Protein AF-A0A2M9P3B4-F1 (afdb_monomer)

pLDDT: mean 91.49, std 12.83, range [41.09, 98.81]

Mean predicted aligned error: 6.32 Å

Nearest PDB structures (foldseek):
  3l7k-assembly2_B  TM=7.851E-01  e=1.174E-08  Staphylococcus epidermidis RP62A
  3l7m-assembly1_D  TM=7.391E-01  e=2.665E-08  Staphylococcus epidermidis RP62A
  3l7m-assembly2_A  TM=7.320E-01  e=3.892E-08  Staphylococcus epidermidis RP62A
  3l7k-assembly3_D  TM=7.012E-01  e=4.415E-08  Staphylococcus epidermidis RP62A
  8qoy-assembly1_A  TM=8.461E-01  e=9.419E-06  Actinobacillus pleuropneumoniae

Radius of gyration: 20.01 Å; Cα contacts (8 Å, |Δi|>4): 203; chains: 1; bounding box: 70×37×45 Å

Solvent-accessible surface area (backbone atoms only — not comparable to full-atom values): 8144 Å² total; per-residue (Å²): 136,89,82,83,80,76,81,77,79,76,73,78,51,71,68,59,51,51,52,51,51,52,50,49,53,52,50,49,50,51,35,53,50,44,49,48,43,28,68,70,49,76,70,36,86,45,26,38,38,32,30,20,71,78,11,57,49,95,41,70,70,40,40,57,54,48,57,50,38,61,75,75,41,72,82,47,49,65,36,32,40,25,32,76,93,43,40,63,68,36,61,78,67,70,48,58,65,32,48,58,86,36,72,71,30,52,58,48,62,35,20,22,29,33,39,34,24,35,50,82,72,68,86,72,64,64,76,32,88,80,36,46,77,47,73,70,51,84,73,84,87,131

Secondary structure (DSSP, 8-state):
----------PPPHHHHHHHHHHHHHHHHHHHHHHHHHHHSPPEEEEEEEESGGGT-S-HHHHHHHHHHHHH-TTSEEEEEE-GGG-HHHHHTT--EEETTSHHHHHHHHHEEEEEESSPPPTTS---TT-EEEE--SS---

Foldseek 3Di:
DDDPPDPPPPDDDPVRVVVVVVVVVVLVVLLVVLQVLLVPPAADAQEEEEEEPNQQDCDDPSNVVVVVCVVPPVSHDYEYAHDPVRCPVCVVVVHHYDDHPDPVNSNRQSRYQEYAYQDDDPPSRDHRPNHDYHHPHHDDDD

Structure (mmCIF, N/CA/C/O backbone):
data_AF-A0A2M9P3B4-F1
#
_entry.id   AF-A0A2M9P3B4-F1
#
loop_
_atom_site.group_PDB
_atom_site.id
_atom_site.type_symbol
_atom_site.label_atom_id
_atom_site.label_alt_id
_atom_site.label_comp_id
_atom_site.label_asym_id
_atom_site.label_entity_id
_atom_site.label_seq_id
_atom_site.pdbx_PDB_ins_code
_atom_site.Cartn_x
_atom_site.Cartn_y
_atom_site.Cartn_z
_atom_site.occupancy
_atom_site.B_iso_or_equiv
_atom_site.auth_seq_id
_atom_site.auth_comp_id
_atom_site.auth_asym_id
_atom_site.auth_atom_id
_atom_site.pdbx_PDB_model_num
ATOM 1 N N . MET A 1 1 ? 54.090 -13.688 28.377 1.00 42.47 1 MET A N 1
ATOM 2 C CA . MET A 1 1 ? 54.089 -12.455 27.564 1.00 42.47 1 MET A CA 1
ATOM 3 C C . MET A 1 1 ? 52.671 -12.256 27.057 1.00 42.47 1 MET A C 1
ATOM 5 O O . MET A 1 1 ? 52.208 -13.017 26.218 1.00 42.47 1 MET A O 1
ATOM 9 N N . SER A 1 2 ? 51.946 -11.369 27.730 1.00 41.09 2 SER A N 1
ATOM 10 C CA . SER A 1 2 ? 50.529 -11.051 27.549 1.00 41.09 2 SER A CA 1
ATOM 11 C C . SER A 1 2 ? 50.273 -10.378 26.201 1.00 41.09 2 SER A C 1
ATOM 13 O O . SER A 1 2 ? 51.056 -9.537 25.771 1.00 41.09 2 SER A O 1
ATOM 15 N N . ASN A 1 3 ? 49.160 -10.714 25.550 1.00 42.75 3 ASN A N 1
ATOM 16 C CA . ASN A 1 3 ? 48.628 -9.905 24.457 1.00 42.75 3 ASN A CA 1
ATOM 17 C C . ASN A 1 3 ? 47.098 -9.880 24.553 1.00 42.75 3 ASN A C 1
ATOM 19 O O . ASN A 1 3 ? 46.375 -10.583 23.84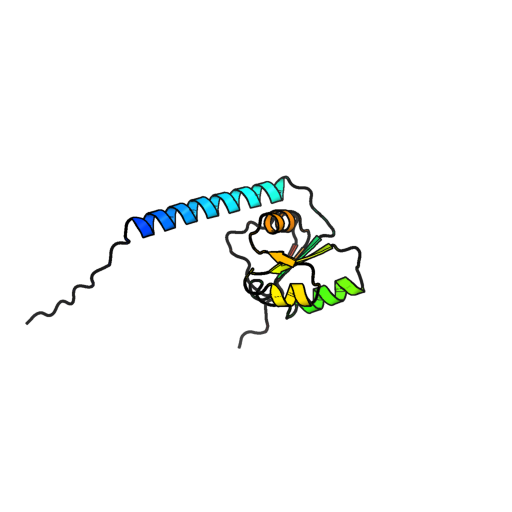8 1.00 42.75 3 ASN A O 1
ATOM 23 N N . GLU A 1 4 ? 46.623 -9.105 25.521 1.00 49.50 4 GLU A N 1
ATOM 24 C CA . GLU A 1 4 ? 45.213 -8.827 25.753 1.00 49.50 4 GLU A CA 1
ATOM 25 C C . GLU A 1 4 ? 44.775 -7.768 24.730 1.00 49.50 4 GLU 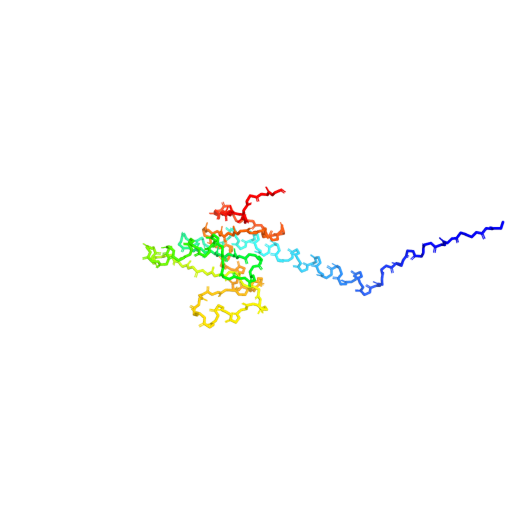A C 1
ATOM 27 O O . GLU A 1 4 ? 44.992 -6.567 24.898 1.00 49.50 4 GLU A O 1
ATOM 32 N N . LYS A 1 5 ? 44.221 -8.220 23.599 1.00 47.31 5 LYS A N 1
ATOM 33 C CA . LYS A 1 5 ? 43.590 -7.328 22.621 1.00 47.31 5 LYS A CA 1
ATOM 34 C C . LYS A 1 5 ? 42.318 -6.769 23.249 1.00 47.31 5 LYS A C 1
ATOM 36 O O . LYS A 1 5 ? 41.284 -7.427 23.280 1.00 47.31 5 LYS A O 1
ATOM 41 N N . THR A 1 6 ? 42.413 -5.551 23.758 1.00 44.50 6 THR A N 1
ATOM 42 C CA . THR A 1 6 ? 41.297 -4.780 24.299 1.00 44.50 6 THR A CA 1
ATOM 43 C C . THR A 1 6 ? 40.324 -4.453 23.161 1.00 44.50 6 THR A C 1
ATOM 45 O O . THR A 1 6 ? 40.587 -3.592 22.319 1.00 44.50 6 THR A O 1
ATOM 48 N N . GLU A 1 7 ? 39.191 -5.154 23.111 1.00 48.19 7 GLU A N 1
ATOM 49 C CA . GLU A 1 7 ? 38.049 -4.788 22.273 1.00 48.19 7 GLU A CA 1
ATOM 50 C C . GLU A 1 7 ? 37.502 -3.436 22.749 1.00 48.19 7 GLU A C 1
ATOM 52 O O . GLU A 1 7 ? 36.771 -3.319 23.734 1.00 48.19 7 GLU A O 1
ATOM 57 N N . THR A 1 8 ? 37.881 -2.366 22.053 1.00 47.97 8 THR A N 1
ATOM 58 C CA . THR A 1 8 ? 37.341 -1.031 22.303 1.00 47.97 8 THR A CA 1
ATOM 59 C C . THR A 1 8 ? 35.909 -0.962 21.777 1.00 47.97 8 THR A C 1
ATOM 61 O O . THR A 1 8 ? 35.644 -0.613 20.628 1.00 47.97 8 THR A O 1
ATOM 64 N N . SER A 1 9 ? 34.954 -1.288 22.650 1.00 56.84 9 SER A N 1
ATOM 65 C CA . SER A 1 9 ? 33.535 -0.977 22.472 1.00 56.84 9 SER A CA 1
ATOM 66 C C . SER A 1 9 ? 33.369 0.535 22.259 1.00 56.84 9 SER A C 1
ATOM 68 O O . SER A 1 9 ? 33.388 1.332 23.203 1.00 56.84 9 SER A O 1
ATOM 70 N N . LYS A 1 10 ? 33.274 0.963 20.991 1.00 66.69 10 LYS A N 1
ATOM 71 C CA . LYS A 1 10 ? 33.071 2.369 20.616 1.00 66.69 10 LYS A CA 1
ATOM 72 C C . LYS A 1 10 ? 31.716 2.833 21.151 1.00 66.69 10 LYS A C 1
ATOM 74 O O . LYS A 1 10 ? 30.672 2.512 20.582 1.00 66.69 10 LYS A O 1
ATOM 79 N N . ARG A 1 11 ? 31.729 3.611 22.241 1.00 66.06 11 ARG A N 1
ATOM 80 C CA . ARG A 1 11 ? 30.526 4.260 22.783 1.00 66.06 11 ARG A CA 1
ATOM 81 C C . ARG A 1 11 ? 29.855 5.088 21.678 1.00 66.06 11 ARG A C 1
ATOM 83 O O . ARG A 1 11 ? 30.547 5.819 20.964 1.00 66.06 11 ARG A O 1
ATOM 90 N N . PRO A 1 12 ? 28.526 4.989 21.509 1.00 67.31 12 PRO A N 1
ATOM 91 C CA . PRO A 1 12 ? 27.829 5.728 20.468 1.00 67.31 12 PRO A CA 1
ATOM 92 C C . PRO A 1 12 ? 28.026 7.232 20.681 1.00 67.31 12 PRO A C 1
ATOM 94 O O . PRO A 1 12 ? 27.752 7.753 21.759 1.00 67.31 12 PRO A O 1
ATOM 97 N N . SER A 1 13 ? 28.490 7.932 19.641 1.00 84.19 13 SER A N 1
ATOM 98 C CA . SER A 1 13 ? 28.611 9.396 19.643 1.00 84.19 13 SER A CA 1
ATOM 99 C C . SER A 1 13 ? 27.277 10.041 20.036 1.00 84.19 13 SER A C 1
ATOM 101 O O . SER A 1 13 ? 26.218 9.559 19.619 1.00 84.19 13 SER A O 1
ATOM 103 N N . PHE A 1 14 ? 27.312 11.150 20.780 1.00 83.88 14 PHE A N 1
ATOM 104 C CA . PHE A 1 14 ? 26.128 11.924 21.181 1.00 83.88 14 PHE A CA 1
ATOM 105 C C . PHE A 1 14 ? 25.172 12.189 20.006 1.00 83.88 14 PHE A C 1
ATOM 107 O O . PHE A 1 14 ? 23.958 12.031 20.126 1.00 83.88 14 PHE A O 1
ATOM 114 N N . LEU A 1 15 ? 25.725 12.468 18.822 1.00 85.31 15 LEU A N 1
ATOM 115 C CA . LEU A 1 15 ? 24.957 12.695 17.599 1.00 85.31 15 LEU A CA 1
ATOM 116 C C . LEU A 1 15 ? 24.173 11.446 17.153 1.00 85.31 15 LEU A C 1
ATOM 118 O O . LEU A 1 15 ? 23.044 11.545 16.675 1.00 85.31 15 LEU A O 1
ATOM 122 N N . SER A 1 16 ? 24.753 10.255 17.317 1.00 86.00 16 SER A N 1
ATOM 123 C CA . SER A 1 16 ? 24.084 8.986 17.007 1.00 86.00 16 SER A CA 1
ATOM 124 C C . SER A 1 16 ? 22.973 8.665 18.009 1.00 86.00 16 SER A C 1
ATOM 126 O O . SER A 1 16 ? 21.921 8.161 17.614 1.00 86.00 16 SER A O 1
ATOM 128 N N . LEU A 1 17 ? 23.163 9.017 19.284 1.00 87.56 17 LEU A N 1
ATOM 129 C CA . LEU A 1 17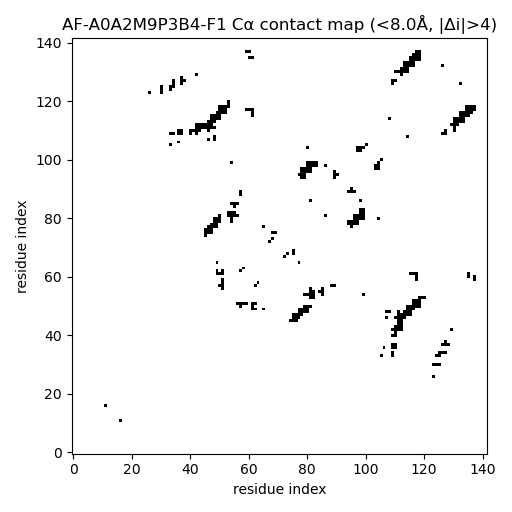 ? 22.144 8.868 20.319 1.00 87.56 17 LEU A CA 1
ATOM 130 C C . LEU A 1 17 ? 20.966 9.815 20.064 1.00 87.56 17 LEU A C 1
ATOM 132 O O . LEU A 1 17 ? 19.822 9.366 20.020 1.00 87.56 17 LEU A O 1
ATOM 136 N N . PHE A 1 18 ? 21.246 11.091 19.789 1.00 92.94 18 PHE A N 1
ATOM 137 C CA . PHE A 1 18 ? 20.229 12.076 19.425 1.00 92.94 18 PHE A CA 1
ATOM 138 C C . PHE A 1 18 ? 19.420 11.634 18.197 1.00 92.94 18 PHE A C 1
ATOM 140 O O . PHE A 1 18 ? 18.191 11.614 18.239 1.00 92.94 18 PHE A O 1
ATOM 147 N N . LYS A 1 19 ? 20.088 11.174 17.127 1.00 91.62 19 LYS A N 1
ATOM 148 C CA . LYS A 1 19 ? 19.416 10.637 15.929 1.00 91.62 19 LYS A CA 1
ATOM 149 C C . LYS A 1 19 ? 18.501 9.452 16.251 1.00 91.62 19 LYS A C 1
ATOM 151 O O . LYS A 1 19 ? 17.409 9.358 15.692 1.00 91.62 19 LYS A O 1
ATOM 156 N N . ARG A 1 20 ? 18.919 8.547 17.144 1.00 90.88 20 ARG A N 1
ATOM 157 C CA . ARG A 1 20 ? 18.089 7.410 17.585 1.00 90.88 20 ARG A CA 1
ATOM 158 C C . ARG A 1 20 ? 16.845 7.880 18.334 1.00 90.88 20 ARG A C 1
ATOM 160 O O . ARG A 1 20 ? 15.762 7.372 18.051 1.00 90.88 20 ARG A O 1
ATOM 167 N N . ILE A 1 21 ? 16.988 8.854 19.233 1.00 93.19 21 ILE A N 1
ATOM 168 C CA . ILE A 1 21 ? 15.871 9.434 19.989 1.00 93.19 21 ILE A CA 1
ATOM 169 C C . ILE A 1 21 ? 14.900 10.137 19.040 1.00 93.19 21 ILE A C 1
ATOM 171 O O . ILE A 1 21 ? 13.716 9.811 19.036 1.00 93.19 21 ILE A O 1
ATOM 175 N N . ALA A 1 22 ? 15.397 11.022 18.174 1.00 93.25 22 ALA A N 1
ATOM 176 C CA . ALA A 1 22 ? 14.577 11.721 17.189 1.00 93.25 22 ALA A CA 1
ATOM 177 C C . ALA A 1 22 ? 13.804 10.734 16.298 1.00 93.25 22 ALA A C 1
ATOM 179 O O . ALA A 1 22 ? 12.593 10.863 16.125 1.00 93.25 22 ALA A O 1
ATOM 180 N N . LYS A 1 23 ? 14.472 9.682 15.804 1.00 90.19 23 LYS A N 1
ATOM 181 C CA . LYS A 1 23 ? 13.831 8.614 15.025 1.00 90.19 23 LYS A CA 1
ATOM 182 C C . LYS A 1 23 ? 12.729 7.904 15.814 1.00 90.19 23 LYS A C 1
ATOM 184 O O . LYS A 1 23 ? 11.674 7.630 15.250 1.00 90.19 23 LYS A O 1
ATOM 189 N N . ALA A 1 24 ? 12.957 7.599 17.091 1.00 91.75 24 ALA A N 1
ATOM 190 C CA . ALA A 1 24 ? 11.962 6.948 17.939 1.00 91.75 24 ALA A CA 1
ATOM 191 C C . ALA A 1 24 ? 10.742 7.847 18.195 1.00 91.75 24 ALA A C 1
ATOM 193 O O . ALA A 1 24 ? 9.613 7.368 18.117 1.00 91.75 24 ALA A O 1
ATOM 194 N N . VAL A 1 25 ? 10.956 9.144 18.439 1.00 94.38 25 VAL A N 1
ATOM 195 C CA . VAL A 1 25 ? 9.881 10.134 18.621 1.00 94.38 25 VAL A CA 1
ATOM 196 C C . VAL A 1 25 ? 9.049 10.264 17.348 1.00 94.38 25 VAL A C 1
ATOM 198 O O . VAL A 1 25 ? 7.826 10.152 17.407 1.00 94.38 25 VAL A O 1
ATOM 201 N N . ILE A 1 26 ? 9.699 10.409 16.189 1.00 91.31 26 ILE A N 1
ATOM 202 C CA . ILE A 1 26 ? 9.019 10.467 14.888 1.00 91.31 26 ILE A CA 1
ATOM 203 C C . ILE A 1 26 ? 8.215 9.187 14.653 1.00 91.31 26 ILE A C 1
ATOM 205 O O . ILE A 1 26 ? 7.039 9.258 14.308 1.00 91.31 26 ILE A O 1
ATOM 209 N N . LEU A 1 27 ? 8.818 8.016 14.879 1.00 90.94 27 LEU A N 1
ATOM 210 C CA . LEU A 1 27 ? 8.140 6.737 14.687 1.00 90.94 27 LEU A CA 1
ATOM 211 C C . LEU A 1 27 ? 6.903 6.618 15.583 1.00 90.94 27 LEU A C 1
ATOM 213 O O . LEU A 1 27 ? 5.843 6.241 15.095 1.00 90.94 27 LEU A O 1
ATOM 217 N N . ARG A 1 28 ? 7.007 6.994 16.863 1.00 92.38 28 ARG A N 1
ATOM 218 C CA . ARG A 1 28 ? 5.859 7.013 17.779 1.00 92.38 28 ARG A CA 1
ATOM 219 C C . ARG A 1 28 ? 4.777 7.985 17.325 1.00 92.38 28 ARG A C 1
ATOM 221 O O . ARG A 1 28 ? 3.607 7.616 17.345 1.00 92.38 28 ARG A O 1
ATOM 228 N N . GLY A 1 29 ? 5.149 9.178 16.861 1.00 92.25 29 GLY A N 1
ATOM 229 C CA . GLY A 1 29 ? 4.205 10.134 16.279 1.00 92.25 29 GLY A CA 1
ATOM 230 C C . GLY A 1 29 ? 3.449 9.542 15.086 1.00 92.25 29 GLY A C 1
ATOM 231 O O . GLY A 1 29 ? 2.222 9.599 15.041 1.00 92.25 29 GLY A O 1
ATOM 232 N N . TYR A 1 30 ? 4.162 8.874 14.173 1.00 90.88 30 TYR A N 1
ATOM 233 C CA . TYR A 1 30 ? 3.565 8.149 13.046 1.00 90.88 30 TYR A CA 1
ATOM 234 C C . TYR A 1 30 ? 2.609 7.044 13.505 1.00 90.88 30 TYR A C 1
ATOM 236 O O . TYR A 1 30 ? 1.505 6.929 12.977 1.00 90.88 30 TYR A O 1
ATOM 244 N N . GLN A 1 31 ? 3.008 6.242 14.493 1.00 91.81 31 GLN A N 1
ATOM 245 C CA . GLN A 1 31 ? 2.174 5.175 15.048 1.00 91.81 31 GLN A CA 1
ATOM 246 C C . GLN A 1 31 ? 0.892 5.721 15.676 1.00 91.81 31 GLN A C 1
ATOM 248 O O . GLN A 1 31 ? -0.190 5.203 15.403 1.00 91.81 31 GLN A O 1
ATOM 253 N N . MET A 1 32 ? 1.004 6.771 16.492 1.00 93.94 32 MET A N 1
ATOM 254 C CA . MET A 1 32 ? -0.134 7.418 17.142 1.00 93.94 32 MET A CA 1
ATOM 255 C C . MET A 1 32 ? -1.088 8.016 16.115 1.00 93.94 32 MET A C 1
ATOM 257 O O . MET A 1 32 ? -2.290 7.763 16.190 1.00 93.94 32 MET A O 1
ATOM 261 N N . PHE A 1 33 ? -0.556 8.739 15.126 1.00 93.12 33 PHE A N 1
ATOM 262 C CA . PHE A 1 33 ? -1.354 9.285 14.035 1.00 93.12 33 PHE A CA 1
ATOM 263 C C . PHE A 1 33 ? -2.088 8.177 13.281 1.00 93.12 33 PHE A C 1
ATOM 265 O O . PHE A 1 33 ? -3.303 8.241 13.137 1.00 93.12 33 PHE A O 1
ATOM 272 N N . PHE A 1 34 ? -1.380 7.127 12.853 1.00 94.44 34 PHE A N 1
ATOM 273 C CA . PHE A 1 34 ? -1.980 6.024 12.102 1.00 94.44 34 PHE A CA 1
ATOM 274 C C . PHE A 1 34 ? -3.071 5.323 12.919 1.00 94.44 34 PHE A C 1
ATOM 276 O O . PHE A 1 34 ? -4.157 5.049 12.413 1.00 94.44 34 PHE A O 1
ATOM 283 N N . ALA A 1 35 ? -2.807 5.065 14.201 1.00 93.44 35 ALA A N 1
ATOM 284 C CA . ALA A 1 35 ? -3.760 4.418 15.089 1.00 93.44 35 ALA A CA 1
ATOM 285 C C . ALA A 1 35 ? -4.995 5.293 15.355 1.00 93.44 35 ALA A C 1
ATOM 287 O O . ALA A 1 35 ? -6.097 4.768 15.497 1.00 93.44 35 ALA A O 1
ATOM 288 N N . MET A 1 36 ? -4.836 6.613 15.456 1.00 95.81 36 MET A N 1
ATOM 289 C CA . MET A 1 36 ? -5.950 7.545 15.633 1.00 95.81 36 MET A CA 1
ATOM 290 C C . MET A 1 36 ? -6.762 7.672 14.341 1.00 95.81 36 MET A C 1
ATOM 292 O O . MET A 1 36 ? -7.974 7.467 14.351 1.00 95.81 36 MET A O 1
ATOM 296 N N . ALA A 1 37 ? -6.088 7.899 13.215 1.00 95.38 37 ALA A N 1
ATOM 297 C CA . ALA A 1 37 ? -6.701 8.000 11.898 1.00 95.38 37 ALA A CA 1
ATOM 298 C C . ALA A 1 37 ? -7.482 6.729 11.530 1.00 95.38 37 ALA A C 1
ATOM 300 O O . ALA A 1 37 ? -8.636 6.825 11.130 1.00 95.38 37 ALA A O 1
ATOM 301 N N . GLY A 1 38 ? -6.922 5.537 11.763 1.00 94.38 38 GLY A N 1
ATOM 302 C CA . GLY A 1 38 ? -7.604 4.263 11.503 1.00 94.38 38 GLY A CA 1
ATOM 303 C C . GLY A 1 38 ? -8.803 3.963 12.415 1.00 94.38 38 GLY A C 1
ATOM 304 O O . GLY A 1 38 ? -9.517 2.990 12.172 1.00 94.38 38 GLY A O 1
ATOM 305 N N . ARG A 1 39 ? -9.020 4.760 13.472 1.00 94.38 39 ARG A N 1
ATOM 306 C CA . ARG A 1 39 ? -10.201 4.679 14.350 1.00 94.38 39 ARG A CA 1
ATOM 307 C C . ARG A 1 39 ? -11.251 5.742 14.036 1.00 94.38 39 ARG A C 1
ATOM 309 O O . ARG A 1 39 ? -12.431 5.452 14.173 1.00 94.38 39 ARG A O 1
ATOM 316 N N . VAL A 1 40 ? -10.819 6.950 13.674 1.00 95.75 40 VAL A N 1
ATOM 317 C CA . VAL A 1 40 ? -11.695 8.127 13.536 1.00 95.75 40 VAL A CA 1
ATOM 318 C C . VAL A 1 40 ? -12.125 8.363 12.090 1.00 95.75 40 VAL A C 1
ATOM 320 O O . VAL A 1 40 ? -13.250 8.791 11.849 1.00 95.75 40 VAL A O 1
ATOM 323 N N . LEU A 1 41 ? -11.248 8.110 11.114 1.00 96.31 41 LEU A N 1
ATOM 324 C CA . LEU A 1 41 ? -11.566 8.388 9.717 1.00 96.31 41 LEU A CA 1
ATOM 325 C C . LEU A 1 41 ? -12.572 7.369 9.161 1.00 96.31 41 LEU A C 1
ATOM 327 O O . LEU A 1 41 ? -12.480 6.178 9.469 1.00 96.31 41 LEU A O 1
ATOM 331 N N . PRO A 1 42 ? -13.496 7.808 8.286 1.00 96.62 42 PRO A N 1
ATOM 332 C CA . PRO A 1 42 ? -14.478 6.920 7.687 1.00 96.62 42 PRO A CA 1
ATOM 333 C C . PRO A 1 42 ? -13.806 5.910 6.756 1.00 96.62 42 PRO A C 1
ATOM 335 O O . PRO A 1 42 ? -12.997 6.270 5.889 1.00 96.62 42 PRO A O 1
ATOM 338 N N . VAL A 1 43 ? -14.190 4.646 6.917 1.00 97.69 43 VAL A N 1
ATOM 339 C CA . VAL A 1 43 ? -13.731 3.528 6.086 1.00 97.69 43 VAL A CA 1
ATOM 340 C C . VAL A 1 43 ? -14.231 3.704 4.655 1.00 97.69 43 VAL A C 1
ATOM 342 O O . VAL A 1 43 ? -15.412 3.969 4.440 1.00 97.69 43 VAL A O 1
ATOM 345 N N . ASP A 1 44 ? -13.354 3.511 3.671 1.00 98.12 44 ASP A N 1
ATOM 346 C CA . ASP A 1 44 ? -13.751 3.387 2.268 1.00 98.12 44 ASP A CA 1
ATOM 347 C C . ASP A 1 44 ? -13.834 1.896 1.904 1.00 98.12 44 ASP A C 1
ATOM 349 O O . ASP A 1 44 ? -12.820 1.215 1.730 1.00 98.12 44 ASP A O 1
ATOM 353 N N . GLN A 1 45 ? -15.068 1.384 1.817 1.00 98.19 45 GLN A N 1
ATOM 354 C CA . GLN A 1 45 ? -15.359 -0.035 1.564 1.00 98.19 45 GLN A CA 1
ATOM 355 C C . GLN A 1 45 ? -14.855 -0.522 0.199 1.00 98.19 45 GLN A C 1
ATOM 357 O O . GLN A 1 45 ? -14.665 -1.723 0.013 1.00 98.19 45 GLN A O 1
ATOM 362 N N . LYS A 1 46 ? -14.618 0.403 -0.738 1.00 98.31 46 LYS A N 1
ATOM 363 C CA . LYS A 1 46 ? -14.168 0.112 -2.101 1.00 98.31 46 LYS A CA 1
ATOM 364 C C . LYS A 1 46 ? -12.711 0.517 -2.332 1.00 98.31 46 LYS A C 1
ATOM 366 O O . LYS A 1 46 ? -12.273 0.575 -3.474 1.00 98.31 46 LYS A O 1
ATOM 371 N N . LEU A 1 47 ? -11.946 0.800 -1.277 1.00 98.75 47 LEU A N 1
ATOM 372 C CA . LEU A 1 47 ? -10.533 1.157 -1.388 1.00 98.75 47 LEU A CA 1
ATOM 373 C C . LEU A 1 47 ? -9.624 -0.054 -1.145 1.00 98.75 47 LEU A C 1
ATOM 375 O O . LEU A 1 47 ? -9.652 -0.661 -0.068 1.00 98.75 47 LEU A O 1
ATOM 379 N N . VAL A 1 48 ? -8.773 -0.339 -2.132 1.00 98.81 48 VAL A N 1
ATOM 380 C CA . VAL A 1 48 ? -7.749 -1.391 -2.092 1.00 98.81 48 VAL A CA 1
ATOM 381 C C . VAL A 1 48 ? -6.368 -0.767 -2.250 1.00 98.81 48 VAL A C 1
ATOM 383 O O . VAL A 1 48 ? -6.131 0.016 -3.174 1.00 98.81 48 VAL A O 1
ATOM 386 N N . ILE A 1 49 ? -5.446 -1.123 -1.356 1.00 98.69 49 ILE A N 1
ATOM 387 C CA . ILE A 1 49 ? -4.035 -0.749 -1.471 1.00 98.69 49 ILE A CA 1
ATOM 388 C C . ILE A 1 49 ? -3.199 -1.985 -1.777 1.00 98.69 49 ILE A C 1
ATOM 390 O O . ILE A 1 49 ? -3.249 -2.963 -1.033 1.00 98.69 49 ILE A O 1
ATOM 394 N N . PHE A 1 50 ? -2.402 -1.908 -2.838 1.00 98.69 50 PHE A N 1
ATOM 395 C CA . PHE A 1 50 ? -1.492 -2.961 -3.279 1.00 98.69 50 PHE A CA 1
ATOM 396 C C . PHE A 1 50 ? -0.044 -2.619 -2.929 1.00 98.69 50 PHE A C 1
ATOM 398 O O . PHE A 1 50 ? 0.356 -1.458 -2.976 1.00 98.69 50 PHE A O 1
ATOM 405 N N . GLU A 1 51 ? 0.771 -3.617 -2.604 1.00 98.19 51 GLU A N 1
ATOM 406 C CA . GLU A 1 51 ? 2.219 -3.466 -2.455 1.00 98.19 51 GLU A CA 1
ATOM 407 C C . GLU A 1 51 ? 2.938 -4.732 -2.934 1.00 98.19 51 GLU A C 1
ATOM 409 O O . GLU A 1 51 ? 2.546 -5.840 -2.577 1.00 98.19 51 GLU A O 1
ATOM 414 N N . SER A 1 52 ? 4.022 -4.583 -3.701 1.00 97.56 52 SER A N 1
ATOM 415 C CA . SER A 1 52 ? 4.903 -5.706 -4.046 1.00 97.56 52 SER A CA 1
ATOM 416 C C . SER A 1 52 ? 6.354 -5.412 -3.668 1.00 97.56 52 SER A C 1
ATOM 418 O O . SER A 1 52 ? 6.877 -4.326 -3.938 1.00 97.56 52 SER A O 1
ATOM 420 N N . PHE A 1 53 ? 6.990 -6.371 -2.989 1.00 96.25 53 PHE A N 1
ATOM 421 C CA . PHE A 1 53 ? 8.389 -6.343 -2.547 1.00 96.25 53 PHE A CA 1
ATOM 422 C C . PHE A 1 53 ? 8.802 -5.014 -1.905 1.00 96.25 53 PHE A C 1
ATOM 424 O O . PHE A 1 53 ? 9.730 -4.344 -2.356 1.00 96.25 53 PHE A O 1
ATOM 431 N N . LEU A 1 54 ? 8.103 -4.624 -0.836 1.00 95.06 54 LEU A N 1
ATOM 432 C CA . LEU A 1 54 ? 8.302 -3.356 -0.127 1.00 95.06 54 LEU A CA 1
ATOM 433 C C . LEU A 1 54 ? 8.033 -2.097 -0.979 1.00 95.06 54 LEU A C 1
ATOM 435 O O . LEU A 1 54 ? 8.550 -1.020 -0.671 1.00 95.06 54 LEU A O 1
ATOM 439 N N . GLY A 1 55 ? 7.196 -2.207 -2.010 1.00 94.62 55 GLY A N 1
ATOM 440 C CA . GLY A 1 55 ? 6.828 -1.098 -2.893 1.00 94.62 55 GLY A CA 1
ATOM 441 C C . GLY A 1 55 ? 7.879 -0.802 -3.960 1.00 94.62 55 GLY A C 1
ATOM 442 O O . GLY A 1 55 ? 7.961 0.324 -4.442 1.00 94.62 55 GLY A O 1
ATOM 443 N N . LYS A 1 56 ? 8.722 -1.784 -4.294 1.00 95.62 56 LYS A N 1
ATOM 444 C CA . LYS A 1 56 ? 9.789 -1.631 -5.291 1.00 95.62 56 LYS A CA 1
ATOM 445 C C . LYS A 1 56 ? 9.350 -1.983 -6.709 1.00 95.62 56 LYS A C 1
ATOM 447 O O . LYS A 1 56 ? 10.055 -1.645 -7.651 1.00 95.62 56 LYS A O 1
ATOM 452 N N . GLN A 1 57 ? 8.261 -2.732 -6.862 1.00 94.94 57 GLN A N 1
ATOM 453 C CA . GLN A 1 57 ? 7.899 -3.348 -8.137 1.00 94.94 57 GLN A CA 1
ATOM 454 C C . GLN A 1 57 ? 6.384 -3.374 -8.342 1.00 94.94 57 GLN A C 1
ATOM 456 O O . GLN A 1 57 ? 5.625 -3.452 -7.377 1.00 94.94 57 GLN A O 1
ATOM 461 N N . TYR A 1 58 ? 5.967 -3.377 -9.606 1.00 96.50 58 TYR A N 1
ATOM 462 C CA . TYR A 1 58 ? 4.619 -3.727 -10.046 1.00 96.50 58 TYR A CA 1
ATOM 463 C C . TYR A 1 58 ? 4.634 -5.183 -10.541 1.00 96.50 58 TYR A C 1
ATOM 465 O O . TYR A 1 58 ? 4.934 -5.465 -11.701 1.00 96.50 58 TYR A O 1
ATOM 473 N N . SER A 1 59 ? 4.449 -6.143 -9.630 1.00 96.44 59 SER A N 1
ATOM 474 C CA . SER A 1 59 ? 4.728 -7.558 -9.923 1.00 96.44 59 SER A CA 1
ATOM 475 C C . SER A 1 59 ? 4.012 -8.544 -8.993 1.00 96.44 59 SER A C 1
ATOM 477 O O . SER A 1 59 ? 3.358 -8.143 -8.025 1.00 96.44 59 SER A O 1
ATOM 479 N N . CYS A 1 60 ? 4.215 -9.843 -9.266 1.00 96.44 60 CYS A N 1
ATOM 480 C CA . CYS A 1 60 ? 3.791 -10.982 -8.443 1.00 96.44 60 CYS A CA 1
ATOM 481 C C . CYS A 1 60 ? 2.257 -11.084 -8.300 1.00 96.44 60 CYS A C 1
ATOM 483 O O . CYS A 1 60 ? 1.500 -10.514 -9.084 1.00 96.44 60 CYS A O 1
ATOM 485 N N . ASN A 1 61 ? 1.796 -11.820 -7.294 1.00 97.62 61 ASN A N 1
ATOM 486 C CA . ASN A 1 61 ? 0.380 -12.053 -7.021 1.00 97.62 61 ASN A CA 1
ATOM 487 C C . ASN A 1 61 ? -0.425 -10.749 -6.820 1.00 97.62 61 ASN A C 1
ATOM 489 O O . ASN A 1 61 ? -1.528 -10.670 -7.360 1.00 97.62 61 ASN A O 1
ATOM 493 N N . PRO A 1 62 ? 0.087 -9.694 -6.138 1.00 98.38 62 PRO A N 1
ATOM 494 C CA . PRO A 1 62 ? -0.636 -8.425 -6.026 1.00 98.38 62 PRO A CA 1
ATOM 495 C C . PRO A 1 62 ? -0.971 -7.793 -7.382 1.00 98.38 62 PRO A C 1
ATOM 497 O O . PRO A 1 62 ? -2.053 -7.233 -7.532 1.00 98.38 62 PRO A O 1
ATOM 500 N N . ARG A 1 63 ? -0.082 -7.920 -8.379 1.00 97.81 63 ARG A N 1
ATOM 501 C CA . ARG A 1 63 ? -0.333 -7.437 -9.743 1.00 97.81 63 ARG A CA 1
ATOM 502 C C . ARG A 1 63 ? -1.465 -8.207 -10.415 1.00 97.81 63 ARG A C 1
ATOM 504 O O . ARG A 1 63 ? -2.380 -7.576 -10.927 1.00 97.81 63 ARG A O 1
ATOM 511 N N . GLY A 1 64 ? -1.435 -9.538 -10.359 1.00 98.12 64 GLY A N 1
ATOM 512 C CA . GLY A 1 64 ? -2.496 -10.356 -10.954 1.00 98.12 64 GLY A CA 1
ATOM 513 C C . GLY A 1 64 ? -3.877 -10.038 -10.369 1.00 98.12 64 GLY A C 1
ATOM 514 O O . GLY A 1 64 ? -4.844 -9.880 -11.108 1.00 98.12 64 GLY A O 1
ATOM 515 N N . ILE A 1 65 ? -3.960 -9.850 -9.045 1.00 98.50 65 ILE A N 1
ATOM 516 C CA . ILE A 1 65 ? -5.207 -9.447 -8.373 1.00 98.50 65 ILE A CA 1
ATOM 517 C C . ILE A 1 65 ? -5.650 -8.049 -8.828 1.00 98.50 65 ILE A C 1
ATOM 519 O O . ILE A 1 65 ? -6.832 -7.838 -9.092 1.00 98.50 65 ILE A O 1
ATOM 523 N N . TYR A 1 66 ? -4.720 -7.095 -8.924 1.00 98.44 66 TYR A N 1
ATOM 524 C CA . TYR A 1 66 ? -5.011 -5.737 -9.385 1.00 98.44 66 TYR A CA 1
ATOM 525 C C . TYR A 1 66 ? -5.580 -5.722 -10.812 1.00 98.44 66 TYR A C 1
ATOM 527 O O . TYR A 1 66 ? -6.618 -5.110 -11.036 1.00 98.44 66 TYR A O 1
ATOM 535 N N . GLU A 1 67 ? -4.947 -6.418 -11.759 1.00 97.94 67 GLU A N 1
ATOM 536 C CA . GLU A 1 67 ? -5.371 -6.444 -13.169 1.00 97.94 67 GLU A CA 1
ATOM 537 C C . GLU A 1 67 ? -6.742 -7.121 -13.342 1.00 97.94 67 GLU A C 1
ATOM 539 O O . GLU A 1 67 ? -7.589 -6.649 -14.109 1.00 97.94 67 GLU A O 1
ATOM 544 N N . TYR A 1 68 ? -7.009 -8.178 -12.569 1.00 98.50 68 TYR A N 1
ATOM 545 C CA . TYR A 1 68 ? -8.329 -8.808 -12.528 1.00 98.50 68 TYR A CA 1
ATOM 546 C C . TYR A 1 68 ? -9.406 -7.842 -12.011 1.00 98.50 68 TYR A C 1
ATOM 548 O O . TYR A 1 68 ? -10.440 -7.661 -12.654 1.00 98.50 68 TYR A O 1
ATOM 556 N N . LEU A 1 69 ? -9.163 -7.179 -10.875 1.00 98.25 69 LEU A N 1
ATOM 557 C CA . LEU A 1 69 ? -10.121 -6.226 -10.305 1.00 98.25 69 LEU A CA 1
ATOM 558 C C . LEU A 1 69 ? -10.320 -5.004 -11.205 1.00 98.25 69 LEU A C 1
ATOM 560 O O . LEU A 1 69 ? -11.440 -4.524 -11.330 1.00 98.25 69 LEU A O 1
ATOM 564 N N . GLN A 1 70 ? -9.270 -4.533 -11.875 1.00 96.94 70 GLN A N 1
ATOM 565 C CA . GLN A 1 70 ? -9.361 -3.414 -12.810 1.00 96.94 70 GLN A CA 1
ATOM 566 C C . GLN A 1 70 ? -10.318 -3.703 -13.972 1.00 96.94 70 GLN A C 1
ATOM 568 O O . GLN A 1 70 ? -11.038 -2.806 -14.402 1.00 96.94 70 GLN A O 1
ATOM 573 N N . SER A 1 71 ? -10.330 -4.941 -14.467 1.00 97.75 71 SER A N 1
ATOM 574 C CA . SER A 1 71 ? -11.157 -5.355 -15.605 1.00 97.75 71 SER A CA 1
ATOM 575 C C . SER A 1 71 ? -12.577 -5.776 -15.211 1.00 97.75 71 SER A C 1
ATOM 577 O O . SER A 1 71 ? -13.506 -5.535 -15.976 1.00 97.75 71 SER A O 1
ATOM 579 N N . HIS A 1 72 ? -12.763 -6.370 -14.029 1.00 98.38 72 HIS A N 1
ATOM 580 C CA . HIS A 1 72 ? -14.042 -6.976 -13.626 1.00 98.38 72 HIS A CA 1
ATOM 581 C C . HIS A 1 72 ? -14.800 -6.187 -12.554 1.00 98.38 72 HIS A C 1
ATOM 583 O O . HIS A 1 72 ? -16.008 -6.360 -12.412 1.00 98.38 72 HIS A O 1
ATOM 589 N N . HIS A 1 73 ? -14.112 -5.328 -11.799 1.00 97.75 73 HIS A N 1
ATOM 590 C CA . HIS A 1 73 ? -14.676 -4.598 -10.664 1.00 97.75 73 HIS A CA 1
ATOM 591 C C . HIS A 1 73 ? -14.225 -3.122 -10.645 1.00 97.75 73 HIS A C 1
ATOM 593 O O . HIS A 1 73 ? -13.513 -2.683 -9.730 1.00 97.75 73 HIS A O 1
ATOM 599 N N . PRO A 1 74 ? -14.631 -2.324 -11.653 1.00 95.75 74 PRO A N 1
ATOM 600 C CA . PRO A 1 74 ? -14.200 -0.932 -11.814 1.00 95.75 74 PRO A CA 1
ATOM 601 C C . PRO A 1 74 ? -14.682 0.001 -10.691 1.00 95.75 74 PRO A C 1
ATOM 603 O O . PRO A 1 74 ? -14.209 1.129 -10.566 1.00 95.75 74 PRO A O 1
ATOM 606 N N . GLU A 1 75 ? -15.617 -0.442 -9.850 1.00 97.75 75 GLU A N 1
ATOM 607 C CA . GLU A 1 75 ? -16.084 0.304 -8.688 1.00 97.75 75 GLU A CA 1
ATOM 608 C C . GLU A 1 75 ? -15.028 0.441 -7.580 1.00 97.75 75 GLU A C 1
ATOM 610 O O . GLU A 1 75 ? -15.189 1.290 -6.694 1.00 97.75 75 GLU A O 1
ATOM 615 N N . TYR A 1 76 ? -13.972 -0.383 -7.596 1.00 98.25 76 TYR A N 1
ATOM 616 C CA . TYR A 1 76 ? -12.884 -0.287 -6.628 1.00 98.25 76 TYR A CA 1
ATOM 617 C C . TYR A 1 76 ? -11.910 0.836 -6.972 1.00 98.25 76 TYR A C 1
ATOM 619 O O . TYR A 1 76 ? -11.357 0.935 -8.065 1.00 98.25 76 TYR A O 1
ATOM 627 N N . LYS A 1 77 ? -11.608 1.649 -5.962 1.00 98.44 77 LYS A N 1
ATOM 628 C CA . LYS A 1 77 ? -10.501 2.601 -5.991 1.00 98.44 77 LY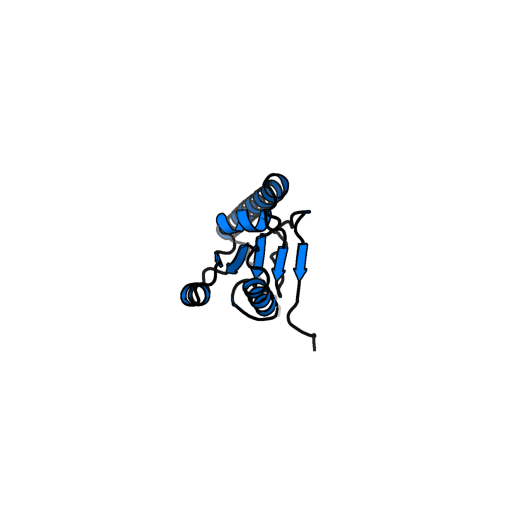S A CA 1
ATOM 629 C C . LYS A 1 77 ? -9.239 1.853 -5.605 1.00 98.44 77 LYS A C 1
ATOM 631 O O . LYS A 1 77 ? -9.126 1.352 -4.485 1.00 98.44 77 LYS A O 1
ATOM 636 N N . MET A 1 78 ? -8.282 1.798 -6.516 1.00 98.56 78 MET A N 1
ATOM 637 C CA . MET A 1 78 ? -7.075 1.002 -6.342 1.00 98.56 78 MET A CA 1
ATOM 638 C C . MET A 1 78 ? -5.842 1.891 -6.406 1.00 98.56 78 MET A C 1
ATOM 640 O O . MET A 1 78 ? -5.732 2.743 -7.283 1.00 98.56 78 MET A O 1
ATOM 644 N N . TYR A 1 79 ? -4.919 1.694 -5.467 1.00 98.56 79 TYR A N 1
ATOM 645 C CA . TYR A 1 79 ? -3.638 2.396 -5.454 1.00 98.56 79 TYR A CA 1
ATOM 646 C C . TYR A 1 79 ? -2.495 1.463 -5.079 1.00 98.56 79 TYR A C 1
ATOM 648 O O . TYR A 1 79 ? -2.639 0.602 -4.212 1.00 98.56 79 TYR A O 1
ATOM 656 N N . TRP A 1 80 ? -1.325 1.716 -5.654 1.00 98.50 80 TRP A N 1
ATOM 657 C CA . TRP A 1 80 ? -0.083 1.047 -5.284 1.00 98.50 80 TRP A CA 1
ATOM 658 C C . TRP A 1 80 ? 0.711 1.839 -4.242 1.00 98.50 80 TRP A C 1
ATOM 660 O O . TRP A 1 80 ? 0.974 3.025 -4.407 1.00 98.50 80 TRP A O 1
ATOM 670 N N . SER A 1 81 ? 1.127 1.185 -3.162 1.00 98.31 81 SER A N 1
ATOM 671 C CA . SER A 1 81 ? 2.109 1.684 -2.196 1.00 98.31 81 SER A CA 1
ATOM 672 C C . SER A 1 81 ? 3.514 1.532 -2.779 1.00 98.31 81 SER A C 1
ATOM 674 O O . SER A 1 81 ? 4.005 0.413 -2.930 1.00 98.31 81 SER A O 1
ATOM 676 N N . VAL A 1 82 ? 4.163 2.651 -3.112 1.00 98.00 82 VAL A N 1
ATOM 677 C CA . VAL A 1 82 ? 5.412 2.658 -3.888 1.00 98.00 82 VAL A CA 1
ATOM 678 C C . VAL A 1 82 ? 6.510 3.427 -3.167 1.00 98.00 82 VAL A C 1
ATOM 680 O O . VAL A 1 82 ? 6.331 4.567 -2.727 1.00 98.00 82 VAL A O 1
ATOM 683 N N . ASP A 1 83 ? 7.681 2.809 -3.055 1.00 96.94 83 ASP A N 1
ATOM 684 C CA . ASP A 1 83 ? 8.889 3.485 -2.606 1.00 96.94 83 ASP A CA 1
ATOM 685 C C . ASP A 1 83 ? 9.288 4.542 -3.642 1.00 96.94 83 ASP A C 1
ATOM 687 O O . ASP A 1 83 ? 9.374 4.266 -4.837 1.00 96.94 83 ASP A O 1
ATOM 691 N N . LYS A 1 84 ? 9.545 5.771 -3.184 1.00 95.25 84 LYS A N 1
ATOM 692 C CA . LYS A 1 84 ? 9.811 6.928 -4.052 1.00 95.25 84 LYS A CA 1
ATOM 693 C C . LYS A 1 84 ? 10.924 6.673 -5.080 1.00 95.25 84 LYS A C 1
ATOM 695 O O . LYS A 1 84 ? 10.872 7.256 -6.157 1.00 95.25 84 LYS A O 1
ATOM 700 N N . ARG A 1 85 ? 11.891 5.803 -4.769 1.00 96.19 85 ARG A N 1
ATOM 701 C CA . ARG A 1 85 ? 13.009 5.445 -5.660 1.00 96.19 85 ARG A CA 1
ATOM 702 C C . ARG A 1 85 ? 12.583 4.624 -6.881 1.00 96.19 85 ARG A C 1
ATOM 704 O O . ARG A 1 85 ? 13.312 4.608 -7.860 1.00 96.19 85 ARG A O 1
ATOM 711 N N . TYR A 1 86 ? 11.422 3.973 -6.829 1.00 95.50 86 TYR A N 1
ATOM 712 C CA . TYR A 1 86 ? 10.927 3.054 -7.860 1.00 95.50 86 TYR A CA 1
ATOM 713 C C . TYR A 1 86 ? 9.646 3.560 -8.543 1.00 95.50 86 TYR A C 1
ATOM 715 O O . TYR A 1 86 ? 8.953 2.797 -9.207 1.00 95.50 86 TYR A O 1
ATOM 723 N N . LYS A 1 87 ? 9.314 4.851 -8.389 1.00 94.75 87 LYS A N 1
ATOM 724 C CA . LYS A 1 87 ? 8.068 5.430 -8.918 1.00 94.75 87 LYS A CA 1
ATOM 725 C C . LYS A 1 87 ? 7.993 5.482 -10.447 1.00 94.75 87 LYS A C 1
ATOM 727 O O . LYS A 1 87 ? 6.891 5.436 -10.973 1.00 94.75 87 LYS A O 1
ATOM 732 N N . ALA A 1 88 ? 9.138 5.588 -11.129 1.00 94.00 88 ALA A N 1
ATOM 733 C CA . ALA A 1 88 ? 9.198 5.889 -12.562 1.00 94.00 88 ALA A CA 1
ATOM 734 C C . ALA A 1 88 ? 8.371 4.897 -13.390 1.00 94.00 88 ALA A C 1
ATOM 736 O O . ALA A 1 88 ? 7.512 5.304 -14.160 1.00 94.00 88 ALA A O 1
ATOM 737 N N . HIS A 1 89 ? 8.511 3.601 -13.103 1.00 90.62 89 HIS A N 1
ATOM 738 C CA . HIS A 1 89 ? 7.762 2.555 -13.796 1.00 90.62 89 HIS A CA 1
ATOM 739 C C . HIS A 1 89 ? 6.235 2.663 -13.621 1.00 90.62 89 HIS A C 1
ATOM 741 O O . HIS A 1 89 ? 5.483 2.348 -14.535 1.00 90.62 89 HIS A O 1
ATOM 747 N N . PHE A 1 90 ? 5.762 3.116 -12.456 1.00 94.31 90 PHE A N 1
ATOM 748 C CA . PHE A 1 90 ? 4.328 3.305 -12.209 1.00 94.31 90 PHE A CA 1
ATOM 749 C C . PHE A 1 90 ? 3.791 4.540 -12.934 1.00 94.31 90 PHE A C 1
ATOM 751 O O . PHE A 1 90 ? 2.675 4.515 -13.442 1.00 94.31 90 PHE A O 1
ATOM 758 N N . GLU A 1 91 ? 4.589 5.606 -12.971 1.00 94.19 91 G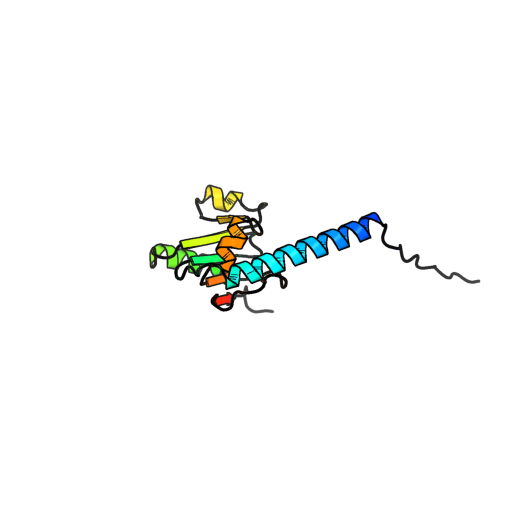LU A N 1
ATOM 759 C CA . GLU A 1 91 ? 4.268 6.868 -13.640 1.00 94.19 91 GLU A CA 1
ATOM 760 C C . GLU A 1 91 ? 4.192 6.678 -15.162 1.00 94.19 91 GLU A C 1
ATOM 762 O O . GLU A 1 91 ? 3.184 7.032 -15.767 1.00 94.19 91 GLU A O 1
ATOM 767 N N . GLU A 1 92 ? 5.191 6.021 -15.758 1.00 93.50 92 GLU A N 1
ATOM 768 C CA . GLU A 1 92 ? 5.238 5.687 -17.190 1.00 93.50 92 GLU A CA 1
ATOM 769 C C . GLU A 1 92 ? 4.074 4.787 -17.624 1.00 93.50 92 GLU A C 1
ATOM 771 O O . GLU A 1 92 ? 3.500 4.980 -18.692 1.00 93.50 92 GLU A O 1
ATOM 776 N N . ALA A 1 93 ? 3.692 3.823 -16.783 1.00 91.56 93 ALA A N 1
ATOM 777 C CA . ALA A 1 93 ? 2.585 2.910 -17.053 1.00 91.56 93 ALA A CA 1
ATOM 778 C C . ALA A 1 93 ? 1.198 3.493 -16.710 1.00 91.56 93 ALA A C 1
ATOM 780 O O . ALA A 1 93 ? 0.193 2.797 -16.858 1.00 91.56 93 ALA A O 1
ATOM 781 N N . GLY A 1 94 ? 1.115 4.732 -16.209 1.00 95.06 94 GLY A N 1
ATOM 782 C CA . GLY A 1 94 ? -0.151 5.354 -15.805 1.00 95.06 94 GLY A CA 1
ATOM 783 C C . GLY A 1 94 ? -0.859 4.642 -14.643 1.00 95.06 94 GLY A C 1
ATOM 784 O O . GLY A 1 94 ? -2.077 4.743 -14.499 1.00 95.06 94 GLY A O 1
ATOM 785 N N . ILE A 1 95 ? -0.120 3.903 -13.811 1.00 96.00 95 ILE A N 1
ATOM 786 C CA . ILE A 1 95 ? -0.675 3.117 -12.705 1.00 96.00 95 ILE A CA 1
ATOM 787 C C . ILE A 1 95 ? -0.886 4.033 -11.492 1.00 96.00 95 ILE A C 1
ATOM 789 O O . ILE A 1 95 ? 0.080 4.625 -11.003 1.00 96.00 95 ILE A O 1
ATOM 793 N N . PRO A 1 96 ? -2.104 4.125 -10.924 1.00 97.62 96 PRO A N 1
ATOM 794 C CA . PRO A 1 96 ? -2.341 4.933 -9.734 1.00 97.62 96 PRO A CA 1
ATOM 795 C C . PRO A 1 96 ? -1.496 4.461 -8.544 1.00 97.62 96 PRO A C 1
ATOM 797 O O . PRO A 1 96 ? -1.611 3.324 -8.076 1.00 97.62 96 PRO A O 1
ATOM 800 N N . TYR A 1 97 ? -0.668 5.355 -8.003 1.00 98.31 97 TYR A N 1
ATOM 801 C CA . TYR A 1 97 ? 0.232 5.036 -6.899 1.00 98.31 97 TYR A CA 1
ATOM 802 C C . TYR A 1 97 ? 0.233 6.105 -5.798 1.00 98.31 97 TYR A C 1
ATOM 804 O O . TYR A 1 97 ? -0.263 7.222 -5.943 1.00 98.31 97 TYR A O 1
ATOM 812 N N . LEU A 1 98 ? 0.795 5.733 -4.652 1.00 98.12 98 LEU A N 1
ATOM 813 C CA . LEU A 1 98 ? 1.011 6.558 -3.474 1.00 98.12 98 LEU A CA 1
ATOM 814 C C . LEU A 1 98 ? 2.452 6.392 -3.026 1.00 98.12 98 LEU A C 1
ATOM 816 O O . LEU A 1 98 ? 2.942 5.273 -2.866 1.00 98.12 98 LEU A O 1
ATOM 820 N N . HIS A 1 99 ? 3.115 7.506 -2.733 1.00 97.56 99 HIS A N 1
ATOM 821 C CA . HIS A 1 99 ? 4.430 7.449 -2.114 1.00 97.56 99 HIS A CA 1
ATOM 822 C C . HIS A 1 99 ? 4.330 6.847 -0.720 1.00 97.56 99 HIS A C 1
ATOM 824 O O . HIS A 1 99 ? 3.668 7.402 0.161 1.00 97.56 99 HIS A O 1
ATOM 830 N N . ARG A 1 100 ? 5.013 5.725 -0.513 1.00 95.50 100 ARG A N 1
ATOM 831 C CA . ARG A 1 100 ? 5.067 5.030 0.765 1.00 95.50 100 ARG A CA 1
ATOM 832 C C . ARG A 1 100 ? 5.468 5.997 1.884 1.00 95.50 100 ARG A C 1
ATOM 834 O O . ARG A 1 100 ? 6.428 6.751 1.742 1.00 95.50 100 ARG A O 1
ATOM 841 N N . PHE A 1 101 ? 4.715 5.969 2.983 1.00 93.88 101 PHE A N 1
ATOM 842 C CA . PHE A 1 101 ? 4.868 6.843 4.160 1.00 93.88 101 PHE A CA 1
ATOM 843 C C . PHE A 1 101 ? 4.598 8.340 3.945 1.00 93.88 101 PHE A C 1
ATOM 845 O O . PHE A 1 101 ? 4.784 9.121 4.872 1.00 93.88 101 PHE A O 1
ATOM 852 N N . SER A 1 102 ? 4.114 8.759 2.774 1.00 95.44 102 SER A N 1
ATOM 853 C CA . SER A 1 102 ? 3.587 10.117 2.603 1.00 95.44 102 SER A CA 1
ATOM 854 C C . SER A 1 102 ? 2.271 10.316 3.363 1.00 95.44 102 SER A C 1
ATOM 856 O O . SER A 1 102 ? 1.591 9.356 3.729 1.00 95.44 102 SER A O 1
ATOM 858 N N . LEU A 1 103 ? 1.859 11.571 3.550 1.00 94.06 103 LEU A N 1
ATOM 859 C CA . LEU A 1 103 ? 0.586 11.884 4.202 1.00 94.06 103 LEU A CA 1
ATOM 860 C C . LEU A 1 103 ? -0.615 11.271 3.461 1.00 94.06 103 LEU A C 1
ATOM 862 O O . LEU A 1 103 ? -1.495 10.684 4.087 1.00 94.06 103 LEU A O 1
ATOM 866 N N . SER A 1 104 ? -0.629 11.335 2.126 1.00 96.25 104 SER A N 1
ATOM 867 C CA . SER A 1 104 ? -1.693 10.735 1.312 1.00 96.25 104 SER A CA 1
ATOM 868 C C . SER A 1 104 ? -1.726 9.210 1.438 1.00 96.25 104 SER A C 1
ATOM 870 O O . SER A 1 104 ? -2.809 8.622 1.468 1.00 96.25 104 SER A O 1
ATOM 872 N N . TRP A 1 105 ? -0.558 8.577 1.574 1.00 97.44 105 TRP A N 1
ATOM 873 C CA . TRP A 1 105 ? -0.439 7.150 1.859 1.00 97.44 105 TRP A CA 1
ATOM 874 C C . TRP A 1 105 ? -1.002 6.798 3.233 1.00 97.44 105 TRP A C 1
ATOM 876 O O . TRP A 1 105 ? -1.809 5.880 3.325 1.00 97.44 105 TRP A O 1
ATOM 886 N N . LEU A 1 106 ? -0.655 7.550 4.283 1.00 95.69 106 LEU A N 1
ATOM 887 C CA . LEU A 1 106 ? -1.175 7.314 5.635 1.00 95.69 106 LEU A CA 1
ATOM 888 C C . LEU A 1 106 ? -2.705 7.422 5.665 1.00 95.69 106 LEU A C 1
ATOM 890 O O . LEU A 1 106 ? -3.382 6.539 6.193 1.00 95.69 106 LEU A O 1
ATOM 894 N N . LEU A 1 107 ? -3.258 8.471 5.053 1.00 96.56 107 LEU A N 1
ATOM 895 C CA . LEU A 1 107 ? -4.702 8.709 5.006 1.00 96.56 107 LEU A CA 1
ATOM 896 C C . LEU A 1 107 ? -5.455 7.626 4.225 1.00 96.56 107 LEU A C 1
ATOM 898 O O . LEU A 1 107 ? -6.535 7.214 4.636 1.00 96.56 107 LEU A O 1
ATOM 902 N N . LYS A 1 108 ? -4.906 7.146 3.104 1.00 98.00 108 LYS A N 1
ATOM 903 C CA . LYS A 1 108 ? -5.550 6.082 2.321 1.00 98.00 108 LYS A CA 1
ATOM 904 C C . LYS A 1 108 ? -5.388 4.712 2.973 1.00 98.00 108 LYS A C 1
ATOM 906 O O . LYS A 1 108 ? -6.370 3.991 3.085 1.00 98.00 108 LYS A O 1
ATOM 911 N N . MET A 1 109 ? -4.198 4.374 3.471 1.00 97.75 109 MET A N 1
ATOM 912 C CA . MET A 1 109 ? -3.958 3.109 4.173 1.00 97.75 109 MET A CA 1
ATOM 913 C C . MET A 1 109 ? -4.869 2.949 5.391 1.00 97.75 109 MET A C 1
ATOM 915 O O . MET A 1 109 ? -5.453 1.886 5.567 1.00 97.75 109 MET A O 1
ATOM 919 N N . THR A 1 110 ? -5.028 3.997 6.204 1.00 97.38 110 THR A N 1
ATOM 920 C CA . THR A 1 110 ? -5.861 3.960 7.423 1.00 97.38 110 THR A CA 1
ATOM 921 C C . THR A 1 110 ? -7.357 3.807 7.156 1.00 97.38 110 THR A C 1
ATOM 923 O O . THR A 1 110 ? -8.075 3.378 8.055 1.00 97.38 110 THR A O 1
ATOM 926 N N . ARG A 1 111 ? -7.819 4.142 5.945 1.00 98.06 111 ARG A N 1
ATOM 927 C CA . ARG A 1 111 ? -9.227 4.064 5.525 1.00 98.06 111 ARG A CA 1
ATOM 928 C C . ARG A 1 111 ? -9.533 2.868 4.628 1.00 98.06 111 ARG A C 1
ATOM 930 O O . ARG A 1 111 ? -10.704 2.579 4.392 1.00 98.06 111 ARG A O 1
ATOM 937 N N . ALA A 1 112 ? -8.508 2.230 4.066 1.00 98.50 112 ALA A N 1
ATOM 938 C CA . ALA A 1 112 ? -8.674 1.170 3.087 1.00 98.50 112 ALA A CA 1
ATOM 939 C C . ALA A 1 112 ? -9.317 -0.069 3.707 1.00 98.50 112 ALA A C 1
ATOM 941 O O . ALA A 1 112 ? -8.899 -0.550 4.767 1.00 98.50 112 ALA A O 1
ATOM 942 N N . ARG A 1 113 ? -10.298 -0.630 2.999 1.00 98.56 11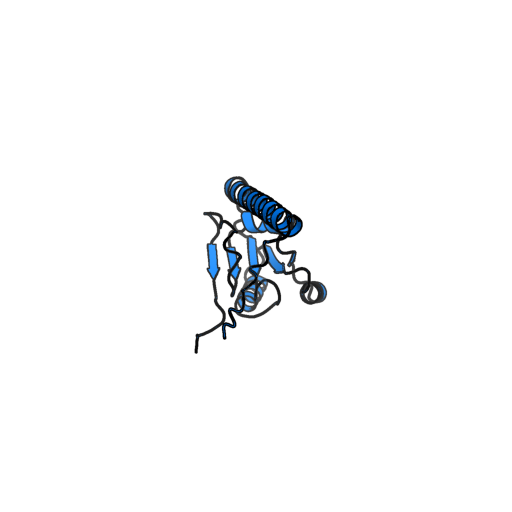3 ARG A N 1
ATOM 943 C CA . ARG A 1 113 ? -10.902 -1.905 3.378 1.00 98.56 113 ARG A CA 1
ATOM 944 C C . ARG A 1 113 ? -9.946 -3.071 3.151 1.00 98.56 113 ARG A C 1
ATOM 946 O O . ARG A 1 113 ? -9.966 -4.007 3.949 1.00 98.56 113 ARG A O 1
ATOM 953 N N . TYR A 1 114 ? -9.088 -2.991 2.135 1.00 98.75 114 TYR A N 1
ATOM 954 C CA . TYR A 1 114 ? -8.187 -4.078 1.755 1.00 98.75 114 TYR A CA 1
ATOM 955 C C . TYR A 1 114 ? -6.744 -3.600 1.598 1.00 98.75 114 TYR A C 1
ATOM 957 O O . TYR A 1 114 ? -6.473 -2.618 0.905 1.00 98.75 114 TYR A O 1
ATOM 965 N N . TRP A 1 115 ? -5.814 -4.331 2.207 1.00 98.69 115 TRP A N 1
ATOM 966 C CA . TRP A 1 115 ? -4.381 -4.249 1.927 1.00 98.69 115 TRP A CA 1
ATOM 967 C C . TRP A 1 115 ? -3.936 -5.570 1.304 1.00 98.69 115 TRP A C 1
ATOM 969 O O . TRP A 1 115 ? -4.077 -6.610 1.944 1.00 98.69 115 TRP A O 1
ATOM 979 N N . VAL A 1 116 ? -3.386 -5.536 0.094 1.00 98.75 116 VAL A N 1
ATOM 980 C CA . VAL A 1 116 ? -2.922 -6.714 -0.649 1.00 98.75 116 VAL A CA 1
ATOM 981 C C . VAL A 1 116 ? -1.412 -6.616 -0.830 1.00 98.75 116 VAL A C 1
ATOM 983 O O . VAL A 1 116 ? -0.917 -5.685 -1.461 1.00 98.75 116 VAL A O 1
ATOM 986 N N . THR A 1 117 ? -0.660 -7.559 -0.268 1.00 98.25 117 THR A N 1
ATOM 987 C CA . THR A 1 117 ? 0.808 -7.559 -0.364 1.00 98.25 117 THR A CA 1
ATOM 988 C C . THR A 1 117 ? 1.383 -8.964 -0.453 1.00 98.25 117 THR A C 1
ATOM 990 O O . THR A 1 117 ? 0.770 -9.921 0.009 1.00 98.25 117 THR A O 1
ATOM 993 N N . ASN A 1 118 ? 2.595 -9.069 -0.994 1.00 97.81 118 ASN A N 1
ATOM 994 C CA . ASN A 1 118 ? 3.404 -10.293 -1.028 1.00 97.81 118 ASN A CA 1
ATOM 995 C C . ASN A 1 118 ? 4.593 -10.285 -0.048 1.00 97.81 118 ASN A C 1
ATOM 997 O O . ASN A 1 118 ? 5.381 -11.235 0.009 1.00 97.81 118 ASN A O 1
ATOM 1001 N N . SER A 1 119 ? 4.773 -9.182 0.679 1.00 94.88 119 SER A N 1
ATOM 1002 C CA . SER A 1 119 ? 5.893 -8.963 1.589 1.00 94.88 119 SER A CA 1
ATOM 1003 C C . SER A 1 119 ? 5.419 -8.327 2.893 1.00 94.88 119 SER A C 1
ATOM 1005 O O . SER A 1 119 ? 4.285 -7.855 3.019 1.00 94.88 119 SER A O 1
ATOM 1007 N N . ARG A 1 120 ? 6.275 -8.348 3.918 1.00 92.88 120 ARG A N 1
ATOM 1008 C CA . ARG A 1 120 ? 5.914 -7.810 5.232 1.00 92.88 120 ARG A CA 1
ATOM 1009 C C . ARG A 1 120 ? 5.832 -6.285 5.177 1.00 92.88 120 ARG A C 1
ATOM 1011 O O . ARG A 1 120 ? 6.812 -5.621 4.847 1.00 92.88 120 ARG A O 1
ATOM 1018 N N . LEU A 1 121 ? 4.698 -5.733 5.600 1.00 93.44 121 LEU A N 1
ATOM 1019 C CA . LEU A 1 121 ? 4.631 -4.335 6.016 1.00 93.44 121 LEU A CA 1
ATOM 1020 C C . LEU A 1 121 ? 5.455 -4.126 7.304 1.00 93.44 121 LEU A C 1
ATOM 1022 O O . LEU A 1 121 ? 5.575 -5.052 8.113 1.00 93.44 121 LEU A O 1
ATOM 1026 N N . PRO A 1 122 ? 6.024 -2.927 7.525 1.00 91.50 122 PRO A N 1
ATOM 1027 C CA . PRO A 1 122 ? 6.704 -2.616 8.772 1.00 91.50 122 PRO A CA 1
ATOM 1028 C C . PRO A 1 122 ? 5.835 -2.891 10.003 1.00 91.50 122 PRO A C 1
ATOM 1030 O O . PRO A 1 122 ? 4.702 -2.420 10.086 1.00 91.50 122 PRO A O 1
ATOM 1033 N N . LEU A 1 123 ? 6.405 -3.584 10.993 1.00 89.75 123 LEU A N 1
ATOM 1034 C CA . LEU A 1 123 ? 5.705 -4.008 12.218 1.00 89.75 123 LEU A CA 1
ATOM 1035 C C . LEU A 1 123 ? 5.109 -2.853 13.026 1.00 89.75 123 LEU A C 1
ATOM 1037 O O . LEU A 1 123 ? 4.202 -3.048 13.826 1.00 89.75 123 LEU A O 1
ATOM 1041 N N . TRP A 1 124 ? 5.636 -1.645 12.838 1.00 88.19 124 TRP A N 1
ATOM 1042 C CA . TRP A 1 124 ? 5.151 -0.469 13.535 1.00 88.19 124 TRP A CA 1
ATOM 1043 C C . TRP A 1 124 ? 3.806 0.033 13.004 1.00 88.19 124 TRP A C 1
ATOM 1045 O O . TRP A 1 124 ? 3.182 0.821 13.702 1.00 88.19 124 TRP A O 1
ATOM 1055 N N . ILE A 1 125 ? 3.354 -0.379 11.814 1.00 90.88 125 ILE A N 1
ATOM 1056 C CA . ILE A 1 125 ? 2.088 0.084 11.230 1.00 90.88 125 ILE A CA 1
ATOM 1057 C C . ILE A 1 125 ? 0.925 -0.640 11.923 1.00 90.88 125 ILE A C 1
ATOM 1059 O O . ILE A 1 125 ? 0.771 -1.851 11.743 1.00 90.88 125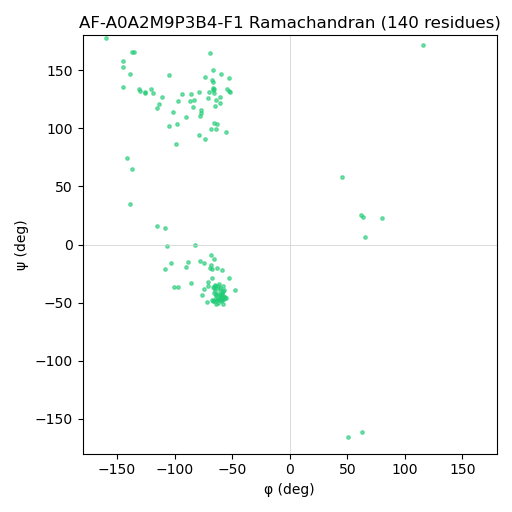 ILE A O 1
ATOM 1063 N N . PRO A 1 126 ? 0.070 0.064 12.684 1.00 91.00 126 PRO A N 1
ATOM 1064 C CA . PRO A 1 126 ? -1.064 -0.573 13.331 1.00 91.00 126 PRO A CA 1
ATOM 1065 C C . PRO A 1 126 ? -2.166 -0.825 12.300 1.00 91.00 126 PRO A C 1
ATOM 1067 O O . PRO A 1 126 ? -2.743 0.113 11.754 1.00 91.00 126 PRO A O 1
ATOM 1070 N N . LYS A 1 127 ? -2.489 -2.094 12.036 1.00 94.19 127 LYS A N 1
ATOM 1071 C CA . LYS A 1 127 ? -3.588 -2.455 11.131 1.00 94.19 127 LYS A CA 1
ATOM 1072 C C . LYS A 1 127 ? -4.933 -1.977 11.705 1.00 94.19 127 LYS A C 1
ATOM 1074 O O . LYS A 1 127 ? -5.282 -2.404 12.811 1.00 94.19 127 LYS A O 1
ATOM 1079 N N . PRO A 1 128 ? -5.732 -1.172 10.980 1.00 95.75 128 PRO A N 1
ATOM 1080 C CA . PRO A 1 128 ? -7.077 -0.830 11.418 1.00 95.75 128 PRO A CA 1
ATOM 1081 C C . PRO A 1 128 ? -7.932 -2.096 11.571 1.00 95.75 128 PRO A C 1
ATOM 1083 O O . PRO A 1 128 ? -7.763 -3.087 10.848 1.00 95.75 128 PRO A O 1
ATOM 1086 N N . LYS A 1 129 ? -8.859 -2.092 12.536 1.00 95.75 129 LYS A N 1
ATOM 1087 C CA . LYS A 1 129 ? -9.702 -3.269 12.823 1.00 95.75 129 LYS A CA 1
ATOM 1088 C C . LYS A 1 129 ? -10.578 -3.657 11.629 1.00 95.75 129 LYS A C 1
ATOM 1090 O O . LYS A 1 129 ? -10.768 -4.838 11.377 1.00 95.75 129 LYS A O 1
ATOM 1095 N N . HIS A 1 130 ? -11.059 -2.661 10.887 1.00 96.94 13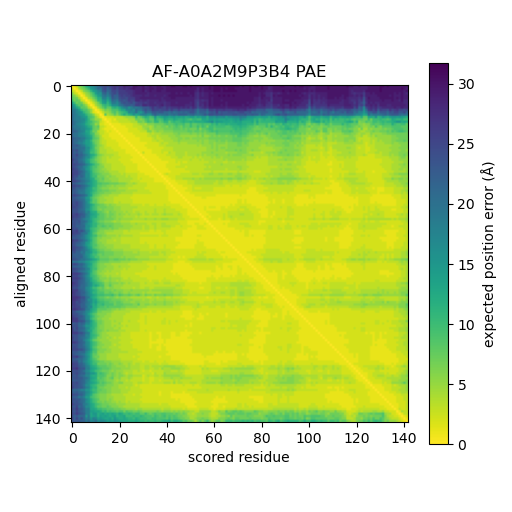0 HIS A N 1
ATOM 1096 C CA . HIS A 1 130 ? -11.929 -2.837 9.726 1.00 96.94 130 HIS A CA 1
ATOM 1097 C C . HIS A 1 130 ? -11.187 -3.282 8.456 1.00 96.94 130 HIS A C 1
ATOM 1099 O O . HIS A 1 130 ? -11.842 -3.678 7.494 1.00 96.94 130 HIS A O 1
ATOM 1105 N N . THR A 1 131 ? -9.856 -3.185 8.424 1.00 98.31 131 THR A N 1
ATOM 1106 C CA . THR A 1 131 ? -9.052 -3.516 7.246 1.00 98.31 131 THR A CA 1
ATOM 1107 C C . THR A 1 131 ? -8.734 -5.005 7.205 1.00 98.31 131 THR A C 1
ATOM 1109 O O . THR A 1 131 ? -8.201 -5.574 8.169 1.00 98.31 131 THR A O 1
ATOM 1112 N N . ILE A 1 132 ? -8.995 -5.618 6.055 1.00 98.44 132 ILE A N 1
ATOM 1113 C CA . ILE A 1 132 ? -8.582 -6.975 5.714 1.00 98.44 132 ILE A CA 1
ATOM 1114 C C . ILE A 1 132 ? -7.176 -6.905 5.118 1.00 98.44 132 ILE A C 1
ATOM 1116 O O . ILE A 1 132 ? -6.931 -6.187 4.150 1.00 98.44 132 ILE A O 1
ATOM 1120 N N . TYR A 1 133 ? -6.245 -7.639 5.724 1.00 98.06 133 TYR A N 1
ATOM 1121 C CA . TYR A 1 133 ? -4.859 -7.709 5.276 1.00 98.06 133 TYR A CA 1
ATOM 1122 C C . TYR A 1 133 ? -4.609 -9.044 4.580 1.00 98.06 133 TYR A C 1
ATOM 1124 O O . TYR A 1 133 ? -4.464 -10.072 5.239 1.00 98.06 133 TYR A O 1
ATOM 1132 N N . LEU A 1 134 ? -4.589 -9.012 3.250 1.00 98.31 134 LEU A N 1
ATOM 1133 C CA . LEU A 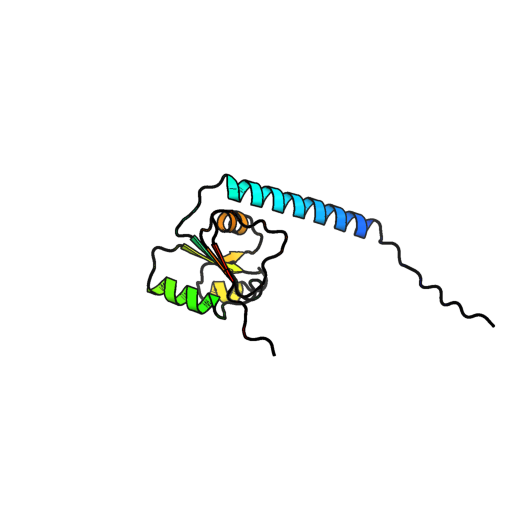1 134 ? -4.333 -10.156 2.390 1.00 98.31 134 LEU A CA 1
ATOM 1134 C C . LEU A 1 134 ? -2.833 -10.263 2.106 1.00 98.31 134 LEU A C 1
ATOM 1136 O O . LEU A 1 134 ? -2.255 -9.449 1.384 1.00 98.31 134 LEU A O 1
ATOM 1140 N N . GLN A 1 135 ? -2.212 -11.286 2.686 1.00 97.31 135 GLN A N 1
ATOM 1141 C CA . GLN A 1 135 ? -0.810 -11.620 2.473 1.00 97.31 135 GLN A CA 1
ATOM 1142 C C . GLN A 1 135 ? -0.715 -12.791 1.495 1.00 97.31 135 GLN A C 1
ATOM 1144 O O . GLN A 1 135 ? -1.126 -13.899 1.822 1.00 97.31 135 GLN A O 1
ATOM 1149 N N . THR A 1 136 ? -0.152 -12.555 0.313 1.00 97.31 136 THR A N 1
ATOM 1150 C CA . THR A 1 136 ? 0.018 -13.590 -0.717 1.00 97.31 136 THR A CA 1
ATOM 1151 C C . THR A 1 136 ? 1.324 -14.359 -0.574 1.00 97.31 136 THR A C 1
ATOM 1153 O O . THR A 1 136 ? 1.497 -15.375 -1.240 1.00 97.31 136 THR A O 1
ATOM 1156 N N . TRP A 1 137 ? 2.269 -13.840 0.223 1.00 95.44 137 TRP A N 1
ATOM 1157 C CA . TRP A 1 137 ? 3.662 -14.290 0.224 1.00 95.44 137 TRP A CA 1
ATOM 1158 C C . TRP A 1 137 ? 4.252 -14.316 -1.202 1.00 95.44 137 TRP A C 1
ATOM 1160 O O . TRP A 1 137 ? 3.699 -13.697 -2.116 1.00 95.44 137 TRP A O 1
ATOM 1170 N N . HIS A 1 138 ? 5.397 -14.968 -1.396 1.00 92.19 138 HIS A N 1
ATOM 1171 C CA . HIS A 1 138 ? 6.149 -14.926 -2.657 1.00 92.19 138 HIS A CA 1
ATOM 1172 C C . HIS A 1 138 ? 6.727 -16.290 -3.067 1.00 92.19 138 HIS A C 1
ATOM 1174 O O . HIS A 1 138 ? 7.792 -16.354 -3.673 1.00 92.19 138 HIS A O 1
ATOM 1180 N N . GLY A 1 139 ? 6.001 -17.369 -2.765 1.00 89.69 139 GLY A N 1
ATOM 1181 C CA . GLY A 1 139 ? 6.325 -18.725 -3.214 1.00 89.69 139 GLY A CA 1
ATOM 1182 C C . GLY A 1 139 ? 6.664 -19.696 -2.085 1.00 89.69 139 GLY A C 1
ATOM 1183 O O . GLY A 1 139 ? 6.765 -19.315 -0.916 1.00 89.69 139 GLY A O 1
ATOM 1184 N N . THR A 1 140 ? 6.798 -20.967 -2.457 1.00 90.12 140 THR A N 1
ATOM 1185 C CA . THR A 1 140 ? 7.143 -22.070 -1.555 1.00 90.12 140 THR A CA 1
ATOM 1186 C C . THR A 1 140 ? 8.601 -21.942 -1.099 1.00 90.12 140 THR A C 1
ATOM 1188 O O . THR A 1 140 ? 9.467 -21.731 -1.951 1.00 90.12 140 THR A O 1
ATOM 1191 N N . PRO A 1 141 ? 8.899 -22.047 0.210 1.00 88.88 141 PRO A N 1
ATOM 1192 C CA . PRO A 1 141 ? 10.279 -22.109 0.682 1.00 88.88 141 PRO A CA 1
ATOM 1193 C C . PRO A 1 141 ? 10.939 -23.416 0.216 1.00 88.88 141 PRO A C 1
ATOM 1195 O O . PRO A 1 141 ? 10.290 -24.463 0.235 1.00 88.88 141 PRO A O 1
ATOM 1198 N N . LEU A 1 142 ? 12.205 -23.337 -0.198 1.00 83.38 142 LEU A N 1
ATOM 1199 C CA . LEU A 1 142 ? 13.063 -24.493 -0.486 1.00 83.38 142 LEU A CA 1
ATOM 1200 C C . LEU A 1 142 ? 13.954 -24.806 0.716 1.00 83.38 142 LEU A C 1
ATOM 1202 O O . LEU A 1 142 ? 14.350 -23.835 1.406 1.00 83.38 142 LEU A O 1
#

Sequence (142 aa):
MSNEKTETSKRPSFLSLFKRIAKAVILRGYQMFFAMAGRVLPVDQKLVIFESFLGKQYSCNPRGIYEYLQSHHPEYKMYWSVDKRYKAHFEEAGIPYLHRFSLSWLLKMTRARYWVTNSRLPLWIPKPKHTIYLQTWHGTPL